Protein AF-A0A958GYC1-F1 (afdb_monomer)

Structure (mmCIF, N/CA/C/O backbone):
data_AF-A0A958GYC1-F1
#
_entry.id   AF-A0A958GYC1-F1
#
loop_
_atom_site.group_PDB
_atom_site.id
_atom_site.type_symbol
_atom_site.label_atom_id
_atom_site.label_alt_id
_atom_site.label_comp_id
_atom_site.label_asym_id
_atom_site.label_entity_id
_atom_site.label_seq_id
_atom_site.pdbx_PDB_ins_code
_atom_site.Cartn_x
_atom_site.Cartn_y
_atom_site.Cartn_z
_atom_site.occupancy
_atom_site.B_iso_or_equiv
_atom_site.auth_seq_id
_atom_site.auth_comp_id
_atom_site.auth_asym_id
_atom_site.auth_atom_id
_atom_site.pdbx_PDB_model_num
ATOM 1 N N . MET A 1 1 ? -15.875 -18.790 17.106 1.00 36.03 1 MET A N 1
ATOM 2 C CA . MET A 1 1 ? -15.317 -17.822 16.141 1.00 36.03 1 MET A CA 1
ATOM 3 C C . MET A 1 1 ? -14.816 -18.602 14.937 1.00 36.03 1 MET A C 1
ATOM 5 O O . MET A 1 1 ? -13.810 -19.290 15.038 1.00 36.03 1 MET A O 1
ATOM 9 N N . ARG A 1 2 ? -15.602 -18.649 13.855 1.00 28.31 2 ARG A N 1
ATOM 10 C CA . ARG A 1 2 ? -15.196 -19.313 12.610 1.00 28.31 2 ARG A CA 1
ATOM 11 C C . ARG A 1 2 ? -14.369 -18.302 11.829 1.00 28.31 2 ARG A C 1
ATOM 13 O O . ARG A 1 2 ? -14.943 -17.372 11.281 1.00 28.31 2 ARG A O 1
ATOM 20 N N . ALA A 1 3 ? -13.050 -18.476 11.830 1.00 32.38 3 ALA A N 1
ATOM 21 C CA . ALA A 1 3 ? -12.163 -17.783 10.908 1.00 32.38 3 ALA A CA 1
ATOM 22 C C . ALA A 1 3 ? -12.629 -18.116 9.487 1.00 32.38 3 ALA A C 1
ATOM 24 O O . ALA A 1 3 ? -12.449 -19.240 9.006 1.00 32.38 3 ALA A O 1
ATOM 25 N N . LEU A 1 4 ? -13.328 -17.172 8.860 1.00 32.28 4 LEU A N 1
ATOM 26 C CA . LEU A 1 4 ? -13.697 -17.273 7.465 1.00 32.28 4 LEU A CA 1
ATOM 27 C C . LEU A 1 4 ? -12.389 -17.089 6.700 1.00 32.28 4 LEU A C 1
ATOM 29 O O . LEU A 1 4 ? -11.888 -15.980 6.565 1.00 32.28 4 LEU A O 1
ATOM 33 N N . ARG A 1 5 ? -11.785 -18.207 6.288 1.00 39.44 5 ARG A N 1
ATOM 34 C CA . ARG A 1 5 ? -10.667 -18.228 5.346 1.00 39.44 5 ARG A CA 1
ATOM 35 C C . ARG A 1 5 ? -11.188 -17.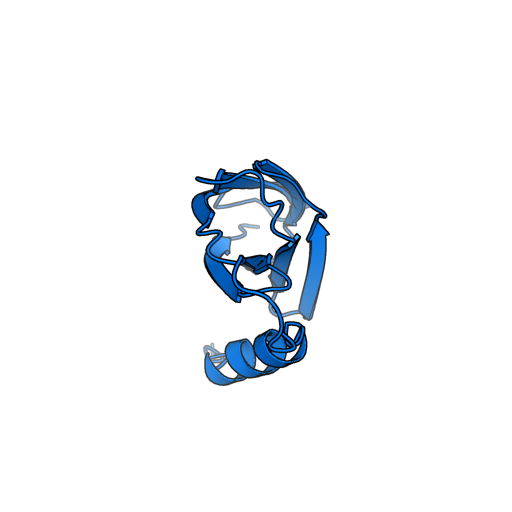661 4.027 1.00 39.44 5 ARG A C 1
ATOM 37 O O . ARG A 1 5 ? -11.600 -18.429 3.156 1.00 39.44 5 ARG A O 1
ATOM 44 N N . ILE A 1 6 ? -11.235 -16.332 3.909 1.00 38.97 6 ILE A N 1
ATOM 45 C CA . ILE A 1 6 ? -11.447 -15.655 2.634 1.00 38.97 6 ILE A CA 1
ATOM 46 C C . ILE A 1 6 ? -10.274 -16.097 1.776 1.00 38.97 6 ILE A C 1
ATOM 48 O O . ILE A 1 6 ? -9.102 -15.850 2.042 1.00 38.97 6 ILE A O 1
ATOM 52 N N . THR A 1 7 ? -10.631 -16.988 0.873 1.00 38.34 7 THR A N 1
ATOM 53 C CA . THR A 1 7 ? -9.730 -17.858 0.153 1.00 38.34 7 THR A CA 1
ATOM 54 C C . THR A 1 7 ? -8.975 -16.966 -0.822 1.00 38.34 7 THR A C 1
ATOM 56 O O . THR A 1 7 ? -9.613 -16.287 -1.621 1.00 38.34 7 THR A O 1
ATOM 59 N N . ALA A 1 8 ? -7.640 -16.971 -0.778 1.00 38.06 8 ALA A N 1
ATOM 60 C CA . ALA A 1 8 ? -6.761 -16.223 -1.688 1.00 38.06 8 ALA A CA 1
ATOM 61 C C . ALA A 1 8 ? -7.138 -16.360 -3.188 1.00 38.06 8 ALA A C 1
ATOM 63 O O . ALA A 1 8 ? -6.794 -15.518 -4.008 1.00 38.06 8 ALA A O 1
ATOM 64 N N . ALA A 1 9 ? -7.912 -17.390 -3.544 1.00 32.75 9 ALA A N 1
ATOM 65 C CA . ALA A 1 9 ? -8.492 -17.595 -4.867 1.00 32.75 9 ALA A CA 1
ATOM 66 C C . ALA A 1 9 ? -9.522 -16.528 -5.306 1.00 32.75 9 ALA A C 1
ATOM 68 O O . ALA A 1 9 ? -9.611 -16.243 -6.496 1.00 32.75 9 ALA A O 1
ATOM 69 N N . VAL A 1 10 ? -10.289 -15.921 -4.389 1.00 41.47 10 VAL A N 1
ATOM 70 C CA . VAL A 1 10 ? -11.267 -14.860 -4.730 1.00 41.47 10 VAL A CA 1
ATOM 71 C C . VAL A 1 10 ? -10.569 -13.505 -4.874 1.00 41.47 10 VAL A C 1
ATOM 73 O O . VAL A 1 10 ? -10.913 -12.733 -5.765 1.00 41.47 10 VAL A O 1
ATOM 76 N N . PHE A 1 11 ? -9.535 -13.275 -4.056 1.00 45.78 11 PHE A N 1
ATOM 77 C CA . PHE A 1 11 ? -8.622 -12.134 -4.160 1.00 45.78 11 PHE A CA 1
ATOM 78 C C . PHE A 1 11 ? -7.964 -12.092 -5.542 1.00 45.78 11 PHE A C 1
ATOM 80 O O . PHE A 1 11 ? -7.983 -11.060 -6.194 1.00 45.78 11 PHE A O 1
ATOM 87 N N . SER A 1 12 ? -7.489 -13.239 -6.042 1.00 39.78 12 SER A N 1
ATOM 88 C CA . SER A 1 12 ? -6.915 -13.320 -7.385 1.00 39.78 12 SER A CA 1
ATOM 89 C C . SER A 1 12 ? -7.955 -13.060 -8.480 1.00 39.78 12 SER A C 1
ATOM 91 O O . SER A 1 12 ? -7.675 -12.294 -9.384 1.00 39.78 12 SER A O 1
ATOM 93 N N . LEU A 1 13 ? -9.167 -13.630 -8.413 1.00 36.41 13 LEU A N 1
ATOM 94 C CA . LEU A 1 13 ? -10.136 -13.509 -9.516 1.00 36.41 13 LEU A CA 1
ATOM 95 C C . LEU A 1 13 ? -10.733 -12.099 -9.674 1.00 36.41 13 LEU A C 1
ATOM 97 O O . LEU A 1 13 ? -10.966 -11.662 -10.799 1.00 36.41 13 LEU A O 1
ATOM 101 N N . ALA A 1 14 ? -10.998 -11.398 -8.566 1.00 41.03 14 ALA A N 1
ATOM 102 C CA . ALA A 1 14 ? -11.539 -10.037 -8.600 1.00 41.03 14 ALA A CA 1
ATOM 103 C C . ALA A 1 14 ? -10.485 -9.016 -9.052 1.00 41.03 14 ALA A C 1
ATOM 105 O O . ALA A 1 14 ? -10.802 -8.100 -9.802 1.00 41.03 14 ALA A O 1
ATOM 106 N N . LEU A 1 15 ? -9.230 -9.220 -8.649 1.00 42.12 15 LEU A N 1
ATOM 107 C CA . LEU A 1 15 ? -8.097 -8.391 -9.047 1.00 42.12 15 LEU A CA 1
ATOM 108 C C . LEU A 1 15 ? -7.752 -8.637 -10.525 1.00 42.12 15 LEU A C 1
ATOM 110 O O . LEU A 1 15 ? -7.698 -7.698 -11.308 1.00 42.12 15 LEU A O 1
ATOM 114 N N . THR A 1 16 ? -7.683 -9.898 -10.969 1.00 42.25 16 THR A N 1
ATOM 115 C CA . THR A 1 16 ? -7.417 -10.243 -12.379 1.00 42.25 16 THR A CA 1
ATOM 116 C C . THR A 1 16 ? -8.458 -9.676 -13.355 1.00 42.25 16 THR A C 1
ATOM 118 O O . THR A 1 16 ? -8.110 -9.387 -14.494 1.00 42.25 16 THR A O 1
ATOM 121 N N . LEU A 1 17 ? -9.717 -9.473 -12.944 1.00 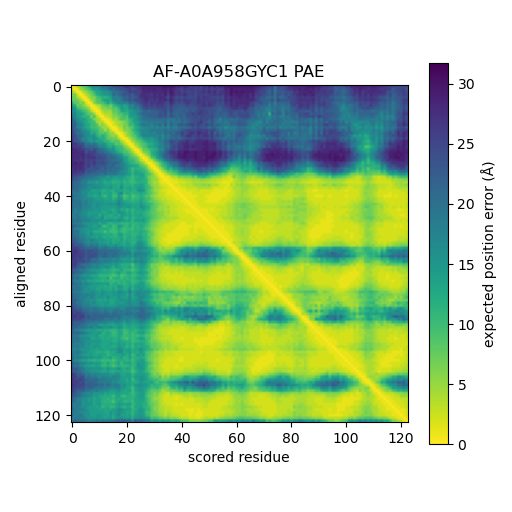41.44 17 LEU A N 1
ATOM 122 C CA . LEU A 1 17 ? -10.755 -8.887 -13.807 1.00 41.44 17 LEU A CA 1
ATOM 123 C C . LEU A 1 17 ? -10.676 -7.357 -13.945 1.00 41.44 17 LEU A C 1
ATOM 125 O O . LEU A 1 17 ? -11.277 -6.817 -14.872 1.00 41.44 17 LEU A O 1
ATOM 129 N N . VAL A 1 18 ? -9.957 -6.657 -13.063 1.00 45.78 18 VAL A N 1
ATOM 130 C CA . VAL A 1 18 ? -9.810 -5.190 -13.124 1.00 45.78 18 VAL A CA 1
ATOM 131 C C . VAL A 1 18 ? -8.616 -4.772 -13.996 1.00 45.78 18 VAL A C 1
ATOM 133 O O . VAL A 1 18 ? -8.653 -3.694 -14.584 1.00 45.78 18 VAL A O 1
ATOM 136 N N . PHE A 1 19 ? -7.600 -5.630 -14.160 1.00 45.03 19 PHE A N 1
ATOM 137 C CA . PHE A 1 19 ? -6.299 -5.236 -14.730 1.00 45.03 19 PHE A CA 1
ATOM 138 C C . PHE A 1 19 ? -5.972 -5.783 -16.128 1.00 45.03 19 PHE A C 1
ATOM 140 O O . PHE A 1 19 ? -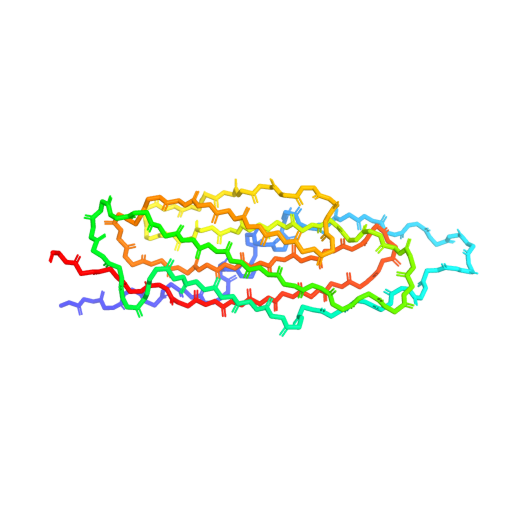4.843 -5.647 -16.590 1.00 45.03 19 PHE A O 1
ATOM 147 N N . THR A 1 20 ? -6.928 -6.351 -16.872 1.00 43.56 20 THR A N 1
ATOM 148 C CA . THR A 1 20 ? -6.661 -6.748 -18.268 1.00 43.56 20 THR A CA 1
ATOM 149 C C . THR A 1 20 ? -6.652 -5.530 -19.198 1.00 43.56 20 THR A C 1
ATOM 151 O O . THR A 1 20 ? -7.644 -5.257 -19.876 1.00 43.56 20 THR A O 1
ATOM 154 N N . SER A 1 21 ? -5.542 -4.790 -19.251 1.00 48.38 21 SER A N 1
ATOM 155 C CA . SER A 1 21 ? -5.277 -3.851 -20.347 1.00 48.38 21 SER A CA 1
ATOM 156 C C . SER A 1 21 ? -4.331 -4.505 -21.359 1.00 48.38 21 SER A C 1
ATOM 158 O O . SER A 1 21 ? -3.246 -4.969 -21.022 1.00 48.38 21 SER A O 1
ATOM 160 N N . GLY A 1 22 ? -4.826 -4.677 -22.587 1.00 44.84 22 GLY A N 1
ATOM 161 C CA . GLY A 1 22 ? -4.175 -5.452 -23.638 1.00 44.84 22 GLY A CA 1
ATOM 162 C C . GLY A 1 22 ? -2.96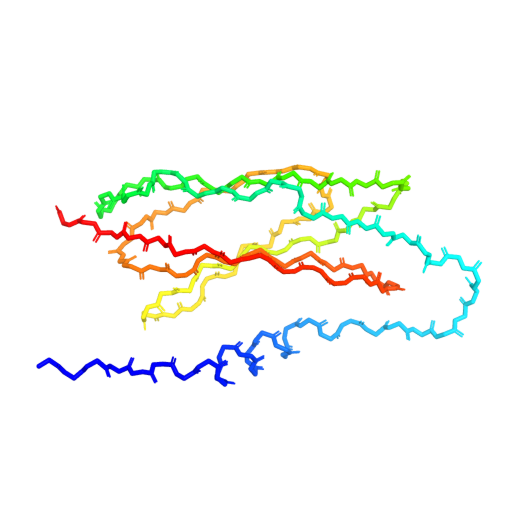3 -4.744 -24.237 1.00 44.84 22 GLY A C 1
ATOM 163 O O . GLY A 1 22 ? -3.068 -3.612 -24.701 1.00 44.84 22 GLY A O 1
ATOM 164 N N . CYS A 1 23 ? -1.840 -5.458 -24.283 1.00 48.94 23 CYS A N 1
ATOM 165 C CA . CYS A 1 23 ? -0.706 -5.133 -25.137 1.00 48.94 23 CYS A CA 1
ATOM 166 C C . CYS A 1 23 ? -0.996 -5.676 -26.545 1.00 48.94 23 CYS A C 1
ATOM 168 O O . CYS A 1 23 ? -1.008 -6.892 -26.736 1.00 48.94 23 CYS A O 1
ATOM 170 N N . ASP A 1 24 ? -1.250 -4.804 -27.521 1.00 42.88 24 ASP A N 1
ATOM 171 C CA . ASP A 1 24 ? -1.269 -5.192 -28.937 1.00 42.88 24 ASP A CA 1
ATOM 172 C C . ASP A 1 24 ? 0.173 -5.110 -29.475 1.00 42.88 24 ASP A C 1
ATOM 174 O O . ASP A 1 24 ? 0.855 -4.090 -29.338 1.00 42.88 24 ASP A O 1
ATOM 178 N N . GLU A 1 25 ? 0.671 -6.230 -29.995 1.00 47.00 25 GLU A N 1
ATOM 179 C CA . GLU A 1 25 ? 2.066 -6.489 -30.359 1.00 47.00 25 GLU A CA 1
ATOM 180 C C . GLU A 1 25 ? 2.550 -5.661 -31.562 1.00 47.00 25 GLU A C 1
ATOM 182 O O . GLU A 1 25 ? 2.734 -6.219 -32.636 1.00 47.00 25 GLU A O 1
ATOM 187 N N . LEU A 1 26 ? 2.829 -4.359 -31.451 1.00 39.75 26 LEU A N 1
ATOM 188 C CA . LEU A 1 26 ? 3.532 -3.653 -32.534 1.00 39.75 26 LEU A CA 1
ATOM 189 C C . LEU A 1 26 ? 4.493 -2.575 -32.014 1.00 39.75 26 LEU A C 1
ATOM 191 O O . LEU A 1 26 ? 4.067 -1.540 -31.518 1.00 39.75 26 LEU A O 1
ATOM 195 N N . LEU A 1 27 ? 5.790 -2.804 -32.279 1.00 42.47 27 LEU A N 1
ATOM 196 C CA . LEU A 1 27 ? 6.947 -1.889 -32.187 1.00 42.47 27 LEU A CA 1
ATOM 197 C C . LEU A 1 27 ? 7.758 -1.926 -30.876 1.00 42.47 27 LEU A C 1
ATOM 199 O O . LEU A 1 27 ? 7.713 -1.014 -30.067 1.00 42.47 27 LEU A O 1
ATOM 203 N N . ASN A 1 28 ? 8.600 -2.954 -30.737 1.00 46.47 28 ASN A N 1
ATOM 204 C CA . ASN A 1 28 ? 10.040 -2.833 -30.438 1.00 46.47 28 ASN A CA 1
ATOM 205 C C . ASN A 1 28 ? 10.500 -1.722 -29.453 1.00 46.47 28 ASN A C 1
ATOM 207 O O . ASN A 1 28 ? 11.455 -1.007 -29.759 1.00 46.47 28 ASN A O 1
ATOM 211 N N . GLY A 1 29 ? 9.850 -1.554 -28.295 1.00 48.94 29 GLY A N 1
ATOM 212 C CA . GLY A 1 29 ? 10.198 -0.437 -27.407 1.00 48.94 29 GLY A CA 1
ATOM 213 C C . GLY A 1 29 ? 9.498 -0.336 -26.054 1.00 48.94 29 GLY A C 1
ATOM 214 O O . GLY A 1 29 ? 9.531 0.743 -25.477 1.00 48.94 29 GLY A O 1
ATOM 215 N N . CYS A 1 30 ? 8.888 -1.400 -25.527 1.00 51.44 30 CYS A N 1
ATOM 216 C CA . CYS A 1 30 ? 8.423 -1.394 -24.137 1.00 51.44 30 CYS A CA 1
ATOM 217 C C . CYS A 1 30 ? 9.194 -2.425 -23.314 1.00 51.44 30 CYS A C 1
ATOM 219 O O . CYS A 1 30 ? 8.755 -3.549 -23.104 1.00 51.44 30 CYS A O 1
ATOM 221 N N . LEU A 1 31 ? 10.407 -2.043 -22.923 1.00 52.06 31 LEU A N 1
ATOM 222 C CA . LEU A 1 31 ? 11.190 -2.714 -21.885 1.00 52.06 31 LEU A CA 1
ATOM 223 C C . LEU A 1 31 ? 11.359 -1.746 -20.716 1.00 52.06 31 LEU A C 1
ATOM 225 O O . LEU A 1 31 ? 12.455 -1.533 -20.215 1.00 52.06 31 LEU A O 1
ATOM 229 N N . ALA A 1 32 ? 10.266 -1.115 -20.315 1.00 54.91 32 ALA A N 1
ATOM 230 C CA . ALA 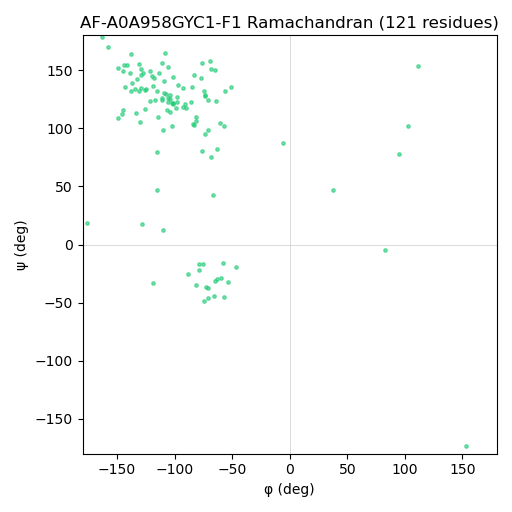A 1 32 ? 10.268 -0.317 -19.115 1.00 54.91 32 ALA A CA 1
ATOM 231 C C . ALA A 1 32 ? 10.059 -1.233 -17.918 1.00 54.91 32 ALA A C 1
ATOM 233 O O . ALA A 1 32 ? 8.962 -1.720 -17.657 1.00 54.91 32 ALA A O 1
ATOM 234 N N . VAL A 1 33 ? 11.154 -1.498 -17.218 1.00 64.75 33 VAL A N 1
ATOM 235 C CA . VAL A 1 33 ? 11.115 -2.185 -15.936 1.00 64.75 33 VAL A CA 1
ATOM 236 C C . VAL A 1 33 ? 10.976 -1.107 -14.871 1.00 64.75 33 VAL A C 1
ATOM 238 O O . VAL A 1 33 ? 11.834 -0.235 -14.740 1.00 64.75 33 VAL A O 1
ATOM 241 N N . PHE A 1 34 ? 9.873 -1.151 -14.136 1.00 73.56 34 PHE A N 1
ATOM 242 C CA . PHE A 1 34 ? 9.717 -0.396 -12.903 1.00 73.56 34 PHE A CA 1
ATOM 243 C C . PHE A 1 34 ? 9.697 -1.361 -11.727 1.00 73.56 34 PHE A C 1
ATOM 245 O O . PHE A 1 34 ? 9.400 -2.549 -11.882 1.00 73.56 34 PHE A O 1
ATOM 252 N N . THR A 1 35 ? 10.044 -0.858 -10.549 1.00 79.94 35 THR A N 1
ATOM 253 C CA . THR A 1 35 ? 9.928 -1.618 -9.309 1.00 79.94 35 THR A CA 1
ATOM 254 C C . THR A 1 35 ? 9.299 -0.767 -8.217 1.00 79.94 35 THR A C 1
ATOM 256 O O . THR A 1 35 ? 9.707 0.370 -8.020 1.00 79.94 35 THR A O 1
ATOM 259 N N . ILE A 1 36 ? 8.332 -1.304 -7.475 1.00 85.00 36 ILE A N 1
ATOM 260 C CA . ILE A 1 36 ? 7.825 -0.694 -6.244 1.00 85.00 36 ILE A CA 1
ATOM 261 C C . ILE A 1 36 ? 8.894 -0.887 -5.165 1.00 85.00 36 ILE A C 1
ATOM 263 O O . ILE A 1 36 ? 8.976 -1.945 -4.528 1.00 85.00 36 ILE A O 1
ATOM 267 N N . GLU A 1 37 ? 9.734 0.131 -4.995 1.00 87.88 37 GLU A N 1
ATOM 268 C CA . GLU A 1 37 ? 10.866 0.137 -4.068 1.00 87.88 37 GLU A CA 1
ATOM 269 C C . GLU A 1 37 ? 10.383 0.297 -2.627 1.00 87.88 37 GLU A C 1
ATOM 271 O O . GLU A 1 37 ? 10.732 -0.504 -1.753 1.00 87.88 37 GLU A O 1
ATOM 276 N N . GLU A 1 38 ? 9.501 1.270 -2.395 1.00 89.94 38 GLU A N 1
ATOM 277 C CA . GLU A 1 38 ? 8.885 1.498 -1.094 1.00 89.94 38 GLU A CA 1
ATOM 278 C C . GLU A 1 38 ? 7.365 1.340 -1.174 1.00 89.94 38 GLU A C 1
ATOM 280 O O . GLU A 1 38 ? 6.709 1.830 -2.089 1.00 89.94 38 GLU A O 1
ATOM 285 N N . PHE A 1 39 ? 6.794 0.650 -0.184 1.00 91.62 39 PHE A N 1
ATOM 286 C CA . PHE A 1 39 ? 5.352 0.582 0.032 1.00 91.62 39 PHE A CA 1
ATOM 287 C C . PHE A 1 39 ? 5.048 0.498 1.527 1.00 91.62 39 PHE A C 1
ATOM 289 O O . PHE A 1 39 ? 5.360 -0.507 2.191 1.00 91.62 39 PHE A O 1
ATOM 296 N N . ASN A 1 40 ? 4.437 1.562 2.044 1.00 94.81 40 ASN A N 1
ATOM 297 C CA . ASN A 1 40 ? 4.196 1.757 3.464 1.00 94.81 40 ASN A CA 1
ATOM 298 C C . ASN A 1 40 ? 2.732 2.110 3.754 1.00 94.81 40 ASN A C 1
ATOM 300 O O . ASN A 1 40 ? 2.071 2.790 2.973 1.00 94.81 40 ASN A O 1
ATOM 304 N N . VAL A 1 41 ? 2.244 1.645 4.903 1.00 94.69 41 VAL A N 1
ATOM 305 C CA . VAL A 1 41 ? 0.892 1.888 5.418 1.00 94.69 41 VAL A CA 1
ATOM 306 C C . VAL A 1 41 ? 1.037 2.282 6.881 1.00 94.69 41 VAL A C 1
ATOM 308 O O . VAL A 1 41 ? 1.477 1.473 7.699 1.00 94.69 41 VAL A O 1
ATOM 311 N N . SER A 1 42 ? 0.710 3.532 7.203 1.00 95.56 42 SER A N 1
ATOM 312 C CA . SER A 1 42 ? 0.958 4.103 8.526 1.00 95.56 42 SER A CA 1
ATOM 313 C C . SER A 1 42 ? -0.174 5.035 8.971 1.00 95.56 42 SER A C 1
ATOM 315 O O . SER A 1 42 ? -0.608 5.878 8.188 1.00 95.56 42 SER A O 1
ATOM 317 N N . PRO A 1 43 ? -0.637 4.951 10.229 1.00 94.81 43 PRO A N 1
ATOM 318 C CA . PRO A 1 43 ? -0.157 4.048 11.276 1.00 94.81 43 PRO A CA 1
ATOM 319 C C . PRO A 1 43 ? -0.653 2.609 11.090 1.00 94.81 43 PRO A C 1
ATOM 321 O O . PRO A 1 43 ? -1.676 2.367 10.456 1.00 94.81 43 PRO A O 1
ATOM 324 N N . ASN A 1 44 ? 0.090 1.657 11.655 1.00 93.12 44 ASN A N 1
ATOM 325 C CA . ASN A 1 44 ? -0.284 0.246 11.715 1.00 93.12 44 ASN A CA 1
ATOM 326 C C . ASN A 1 44 ? 0.311 -0.393 12.994 1.00 93.12 44 ASN A C 1
ATOM 328 O O . ASN A 1 44 ? 1.536 -0.539 13.070 1.00 93.12 44 ASN A O 1
ATOM 332 N N . PRO A 1 45 ? -0.500 -0.744 14.012 1.00 93.69 45 PRO A N 1
ATOM 333 C CA . PRO A 1 45 ? -1.964 -0.686 14.014 1.00 93.69 45 PRO A CA 1
ATOM 334 C C . PRO A 1 45 ? -2.514 0.752 13.999 1.00 93.69 45 PRO A C 1
ATOM 336 O O . PRO A 1 45 ? -1.870 1.672 14.504 1.00 93.69 45 PRO A O 1
ATOM 339 N N . ALA A 1 46 ? -3.702 0.931 13.421 1.00 93.94 46 ALA A N 1
ATOM 340 C CA . ALA A 1 46 ? -4.471 2.177 13.439 1.00 93.94 46 ALA A CA 1
ATOM 341 C C . ALA A 1 46 ? -5.665 2.068 14.394 1.00 93.94 46 ALA A C 1
ATOM 343 O O . ALA A 1 46 ? -6.200 0.986 14.602 1.00 93.94 46 ALA A O 1
ATOM 344 N N . THR A 1 47 ? -6.128 3.179 14.957 1.00 95.62 47 THR A N 1
ATOM 345 C CA . THR A 1 47 ? -7.392 3.206 15.707 1.00 95.62 47 THR A CA 1
ATOM 346 C C . THR A 1 47 ? -8.579 3.357 14.752 1.00 95.62 47 THR A C 1
ATOM 348 O O . THR A 1 47 ? -8.471 4.041 13.734 1.00 95.62 47 THR A O 1
ATOM 351 N N . ALA A 1 48 ? -9.731 2.757 15.058 1.00 92.75 48 ALA A N 1
ATOM 352 C CA . ALA A 1 48 ? -10.948 2.976 14.277 1.00 92.75 48 ALA A CA 1
ATOM 353 C C . ALA A 1 48 ? -11.301 4.480 14.214 1.00 92.75 48 ALA A C 1
ATOM 355 O O . ALA A 1 48 ? -11.277 5.198 15.213 1.00 92.75 48 ALA A O 1
ATOM 356 N N . GLY A 1 49 ? -11.602 4.980 13.018 1.00 92.88 49 GLY A N 1
ATOM 357 C CA . GLY A 1 49 ? -11.794 6.400 12.718 1.00 92.88 49 GLY A CA 1
ATOM 358 C C . GLY A 1 49 ? -10.500 7.189 12.472 1.00 92.88 49 GLY A C 1
ATOM 359 O O . GLY A 1 49 ? -10.572 8.366 12.116 1.00 92.88 49 GLY A O 1
ATOM 360 N N . GLN A 1 50 ? -9.320 6.581 12.630 1.00 94.69 50 GLN A N 1
ATOM 361 C CA . GLN A 1 50 ? -8.041 7.237 12.362 1.00 94.69 50 GLN A CA 1
ATOM 362 C C . GLN A 1 50 ? -7.754 7.305 10.858 1.00 94.69 50 GLN A C 1
ATOM 364 O O . GLN A 1 50 ? -8.045 6.376 10.106 1.00 94.69 50 GLN A O 1
ATOM 369 N N . SER A 1 51 ? -7.152 8.410 10.411 1.00 94.75 51 SER A N 1
ATOM 370 C CA . SER A 1 51 ? -6.631 8.513 9.045 1.00 94.75 51 SER A CA 1
ATOM 371 C C . SER A 1 51 ? -5.357 7.679 8.900 1.00 94.75 51 SER A C 1
ATOM 373 O O . SER A 1 51 ? -4.422 7.837 9.690 1.00 94.75 51 SER A O 1
ATOM 375 N N . VAL A 1 52 ? -5.330 6.811 7.894 1.00 94.56 52 VAL A N 1
ATOM 376 C CA . VAL A 1 52 ? -4.182 5.995 7.496 1.00 94.56 52 VAL A CA 1
ATOM 377 C C . VAL A 1 52 ? -3.623 6.547 6.200 1.00 94.56 52 VAL A C 1
ATOM 379 O O . VAL A 1 52 ? -4.362 6.757 5.242 1.00 94.56 52 VAL A O 1
ATOM 382 N N . LEU A 1 53 ? -2.313 6.771 6.179 1.00 94.00 53 LEU A N 1
ATOM 383 C CA . LEU A 1 53 ? -1.552 7.186 5.015 1.00 94.00 53 LEU A CA 1
ATOM 384 C C . LEU A 1 53 ? -0.882 5.967 4.381 1.00 94.00 53 LEU A C 1
ATOM 386 O O . LEU A 1 53 ? -0.149 5.224 5.034 1.00 94.00 53 LEU A O 1
ATOM 390 N N . VAL A 1 54 ? -1.111 5.803 3.088 1.00 92.44 54 VAL A N 1
ATOM 391 C CA . VAL A 1 54 ? -0.409 4.860 2.227 1.00 92.44 54 VAL A CA 1
ATOM 392 C C . VAL A 1 54 ? 0.571 5.659 1.386 1.00 92.44 54 VAL A C 1
ATOM 394 O O . VAL A 1 54 ? 0.170 6.643 0.764 1.00 92.44 54 VAL A O 1
ATOM 397 N N . THR A 1 55 ? 1.835 5.252 1.362 1.00 92.06 55 THR A N 1
ATOM 398 C CA . THR A 1 55 ? 2.875 5.872 0.533 1.00 92.06 55 THR A CA 1
ATOM 399 C C . THR A 1 55 ? 3.592 4.819 -0.292 1.00 92.06 55 THR A C 1
ATOM 401 O O . THR A 1 55 ? 3.755 3.678 0.153 1.00 92.06 55 THR A O 1
ATOM 404 N N . TRP A 1 56 ? 4.035 5.203 -1.484 1.00 90.12 56 TRP A N 1
ATOM 405 C CA . TRP A 1 56 ? 4.859 4.352 -2.332 1.00 90.12 56 TRP A CA 1
ATOM 406 C C . TRP A 1 56 ? 5.897 5.158 -3.107 1.00 90.12 56 TRP A C 1
ATOM 408 O O . TRP A 1 56 ? 5.693 6.339 -3.406 1.00 90.12 56 TRP A O 1
ATOM 418 N N . GLU A 1 57 ? 6.981 4.478 -3.457 1.00 88.06 57 GLU A N 1
ATOM 419 C CA . GLU A 1 57 ? 8.030 4.967 -4.344 1.00 88.06 57 GLU A CA 1
ATOM 420 C C . GLU A 1 57 ? 8.312 3.907 -5.404 1.00 88.06 57 GLU A C 1
ATOM 422 O O . GLU A 1 57 ? 8.428 2.715 -5.100 1.00 88.06 57 GLU A O 1
ATOM 427 N N . LEU A 1 58 ? 8.368 4.349 -6.655 1.00 83.12 58 LEU A N 1
ATOM 428 C CA . LEU A 1 58 ? 8.699 3.531 -7.804 1.00 83.12 58 LEU A CA 1
ATOM 429 C C . LEU A 1 58 ? 10.112 3.871 -8.249 1.00 83.12 58 LEU A C 1
ATOM 431 O O . LEU A 1 58 ? 10.429 5.019 -8.564 1.00 83.12 58 LEU A O 1
ATOM 435 N N . LEU A 1 59 ? 10.939 2.843 -8.344 1.00 79.94 59 LEU A N 1
ATOM 436 C CA . LEU A 1 59 ? 12.193 2.914 -9.055 1.00 79.94 59 LEU A CA 1
ATOM 437 C C . LEU A 1 59 ? 11.896 2.723 -10.544 1.00 79.94 59 LEU A C 1
ATOM 439 O O . LEU A 1 59 ? 11.580 1.617 -10.985 1.00 79.94 59 LEU A O 1
ATOM 443 N N . ASN A 1 60 ? 11.980 3.812 -11.306 1.00 69.62 60 ASN A N 1
ATOM 444 C CA . ASN A 1 60 ? 11.829 3.809 -12.758 1.00 69.62 60 ASN A CA 1
ATOM 445 C C . ASN A 1 60 ? 13.214 3.938 -13.408 1.00 69.62 60 ASN A C 1
ATOM 447 O O . ASN A 1 60 ? 13.875 4.967 -13.266 1.00 69.62 60 ASN A O 1
ATOM 451 N N . GLU A 1 61 ? 13.666 2.901 -14.121 1.00 56.69 61 GLU A N 1
ATOM 452 C CA . GLU A 1 61 ? 14.950 2.944 -14.844 1.00 56.69 61 GLU A CA 1
ATOM 453 C C . GLU A 1 61 ? 14.848 3.708 -16.176 1.00 56.69 61 GLU A C 1
ATOM 455 O O . GLU A 1 61 ? 15.839 4.253 -16.666 1.00 56.69 61 GLU A O 1
ATOM 460 N N . GLU A 1 62 ? 13.640 3.828 -16.732 1.00 59.03 62 GLU A N 1
ATOM 461 C CA . GLU A 1 62 ? 13.351 4.613 -17.932 1.00 59.03 62 GLU A CA 1
ATOM 462 C C . GLU A 1 62 ? 12.144 5.532 -17.694 1.00 59.03 62 GLU A C 1
ATOM 464 O O . GLU A 1 62 ? 11.317 5.263 -16.828 1.00 59.03 62 GLU A O 1
ATOM 469 N N . SER A 1 63 ? 12.046 6.636 -18.450 1.00 53.97 63 SER A N 1
ATOM 470 C CA . SER A 1 63 ? 11.021 7.702 -18.355 1.00 53.97 63 SER A CA 1
ATOM 471 C C . SER A 1 63 ? 9.592 7.244 -18.724 1.00 53.97 63 SER A C 1
ATOM 473 O O . SER A 1 63 ? 8.855 7.926 -19.444 1.00 53.97 63 SER A O 1
ATOM 475 N N . THR A 1 64 ? 9.195 6.069 -18.271 1.00 60.88 64 THR A N 1
ATOM 476 C CA . THR A 1 64 ? 7.858 5.514 -18.386 1.00 60.88 64 THR A CA 1
ATOM 477 C C . THR A 1 64 ? 7.072 5.760 -17.122 1.00 60.88 64 THR A C 1
ATOM 479 O O . THR A 1 64 ? 7.570 5.567 -16.019 1.00 60.88 64 THR A O 1
ATOM 482 N N . PHE A 1 65 ? 5.817 6.147 -17.308 1.00 66.94 65 PHE A N 1
ATOM 483 C CA . PHE A 1 65 ? 4.904 6.438 -16.221 1.00 66.94 65 PHE A CA 1
ATOM 484 C C . PHE A 1 65 ? 3.952 5.248 -16.034 1.00 66.94 65 PHE A C 1
ATOM 486 O O . PHE A 1 65 ? 3.023 5.105 -16.840 1.00 66.94 65 PHE A O 1
ATOM 493 N N . PRO A 1 66 ? 4.167 4.380 -15.029 1.00 73.88 66 PRO A N 1
ATOM 494 C CA . PRO A 1 66 ? 3.211 3.331 -14.696 1.00 73.88 66 PRO A CA 1
ATOM 495 C C . PRO A 1 66 ? 1.896 3.935 -14.200 1.00 73.88 66 PRO A C 1
ATOM 497 O O . PRO A 1 66 ? 1.862 5.018 -13.613 1.00 73.88 66 PRO A O 1
ATOM 500 N N . HIS A 1 67 ? 0.800 3.226 -14.448 1.00 77.38 67 HIS A N 1
ATOM 501 C CA . HIS A 1 67 ? -0.493 3.520 -13.847 1.00 77.38 67 HIS A CA 1
ATOM 502 C C . HIS A 1 67 ? -0.627 2.679 -12.578 1.00 77.38 67 HIS A C 1
ATOM 504 O O . HIS A 1 67 ? -0.604 1.450 -12.648 1.00 77.38 67 HIS A O 1
ATOM 510 N N . CYS A 1 68 ? -0.764 3.336 -11.426 1.00 79.56 68 CYS A N 1
ATOM 511 C CA . CYS A 1 68 ? -0.848 2.662 -10.136 1.00 79.56 68 CYS A CA 1
ATOM 512 C C . CYS A 1 68 ? -2.254 2.754 -9.547 1.00 79.56 68 CYS A C 1
ATOM 514 O O . CYS A 1 68 ? -2.940 3.767 -9.605 1.00 79.56 68 CYS A O 1
ATOM 516 N N . ASN A 1 69 ? -2.710 1.677 -8.935 1.00 83.38 69 ASN A N 1
ATOM 517 C CA . ASN A 1 69 ? -3.984 1.633 -8.244 1.00 83.38 69 ASN A CA 1
ATOM 518 C C . ASN A 1 69 ? -3.739 1.145 -6.827 1.00 83.38 69 ASN A C 1
ATOM 520 O O . ASN A 1 69 ? -3.042 0.154 -6.626 1.00 83.38 69 ASN A O 1
ATOM 524 N N . VAL A 1 70 ? -4.324 1.829 -5.848 1.00 85.81 70 VAL A N 1
ATOM 525 C CA . VAL A 1 70 ? -4.326 1.373 -4.460 1.00 85.81 70 VAL A CA 1
ATOM 526 C C . VAL A 1 70 ? -5.708 0.822 -4.149 1.00 85.81 70 VAL A C 1
ATOM 528 O O . VAL A 1 70 ? -6.717 1.498 -4.323 1.00 85.81 70 VAL A O 1
ATOM 531 N N . ALA A 1 71 ? -5.763 -0.416 -3.683 1.00 87.94 71 ALA A N 1
ATOM 532 C CA . ALA A 1 71 ? -6.982 -1.059 -3.230 1.00 87.94 71 ALA A CA 1
ATOM 533 C C . ALA A 1 71 ? -6.946 -1.208 -1.709 1.00 87.94 71 ALA A C 1
ATOM 535 O O . ALA A 1 71 ? -5.977 -1.730 -1.153 1.00 87.94 71 ALA A O 1
ATOM 536 N N . VAL A 1 72 ? -8.022 -0.796 -1.043 1.00 87.62 72 VAL A N 1
ATOM 537 C CA . VAL A 1 72 ? -8.270 -1.077 0.372 1.00 87.62 72 VAL A CA 1
ATOM 538 C C . VAL A 1 72 ? -9.377 -2.118 0.442 1.00 87.62 72 VAL A C 1
ATOM 540 O O . VAL A 1 72 ? -10.498 -1.900 -0.013 1.00 87.62 72 VAL A O 1
ATOM 543 N N . ILE A 1 73 ? -9.046 -3.290 0.965 1.00 86.94 73 ILE A N 1
ATOM 544 C CA . ILE A 1 73 ? -9.925 -4.456 0.966 1.00 86.94 73 ILE A CA 1
ATOM 545 C C . ILE A 1 73 ? -10.283 -4.764 2.409 1.00 86.94 73 ILE A C 1
ATOM 547 O O . ILE A 1 73 ? -9.441 -5.230 3.175 1.00 86.94 73 ILE A O 1
ATOM 551 N N . THR A 1 74 ? -11.535 -4.514 2.766 1.00 84.25 74 THR A N 1
ATOM 552 C CA . THR A 1 74 ? -12.083 -4.801 4.089 1.00 84.25 74 THR A CA 1
ATOM 553 C C . THR A 1 74 ? -13.054 -5.988 4.021 1.00 84.25 74 THR A C 1
ATOM 555 O O . THR A 1 74 ? -13.498 -6.379 2.934 1.00 84.25 74 THR A O 1
ATOM 558 N N . PRO A 1 75 ? -13.426 -6.592 5.162 1.00 79.25 75 PRO A N 1
ATOM 559 C CA . PRO A 1 75 ? -14.522 -7.558 5.224 1.00 79.25 75 PRO A CA 1
ATOM 560 C C . PRO A 1 75 ? -15.843 -7.039 4.631 1.00 79.25 75 PRO A C 1
ATOM 562 O O . PRO A 1 75 ? -16.606 -7.830 4.071 1.00 79.25 75 PRO A O 1
ATOM 565 N N . GLY A 1 76 ? -16.113 -5.733 4.745 1.00 79.00 76 GLY A N 1
ATOM 566 C C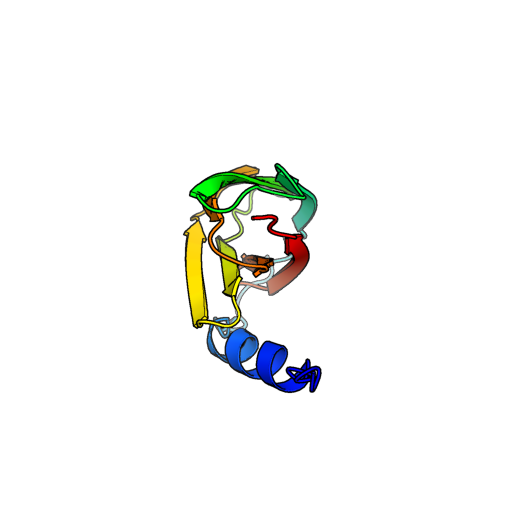A . GLY A 1 76 ? -17.295 -5.072 4.188 1.00 79.00 76 GLY A CA 1
ATOM 567 C C . GLY A 1 76 ? -17.271 -4.841 2.671 1.00 79.00 76 GLY A C 1
ATOM 568 O O . GLY A 1 76 ? -18.333 -4.619 2.084 1.00 79.00 76 GLY A O 1
ATOM 569 N N . GLY A 1 77 ? -16.107 -4.914 2.018 1.00 77.38 77 GLY A N 1
ATOM 570 C CA . GLY A 1 77 ? -15.974 -4.724 0.573 1.00 77.38 77 GLY A CA 1
ATOM 571 C C . GLY A 1 77 ? -14.600 -4.215 0.136 1.00 77.38 77 GLY A C 1
ATOM 572 O O . GLY A 1 77 ? -13.666 -4.113 0.924 1.00 77.38 77 GLY A O 1
ATOM 573 N N . THR A 1 78 ? -14.470 -3.898 -1.152 1.00 78.19 78 THR A N 1
ATOM 574 C CA . THR A 1 78 ? -13.243 -3.320 -1.718 1.00 78.19 78 THR A CA 1
ATOM 575 C C . THR A 1 78 ? -13.487 -1.879 -2.128 1.00 78.19 78 THR A C 1
ATOM 577 O O . THR A 1 78 ? -14.392 -1.602 -2.915 1.00 78.19 78 THR A O 1
ATOM 580 N N . GLU A 1 79 ? -12.646 -0.981 -1.634 1.00 80.75 79 GLU A N 1
ATOM 581 C CA . GLU A 1 79 ? -12.546 0.396 -2.095 1.00 80.75 79 GLU A CA 1
ATOM 582 C C . GLU A 1 79 ? -11.318 0.525 -3.003 1.00 80.75 79 GLU A C 1
ATOM 584 O O . GLU A 1 79 ? -10.196 0.199 -2.610 1.00 80.75 79 GLU A O 1
ATOM 589 N N . LEU A 1 80 ? -11.537 0.962 -4.245 1.00 73.69 80 LEU A N 1
ATOM 590 C CA . LEU A 1 80 ? -10.466 1.237 -5.200 1.00 73.69 80 LEU A CA 1
ATOM 591 C C . LEU A 1 80 ? -10.170 2.731 -5.202 1.00 73.69 80 LEU A C 1
ATOM 593 O O . LEU A 1 80 ? -11.043 3.542 -5.512 1.00 73.69 80 LEU A O 1
ATOM 597 N N . ILE A 1 81 ? -8.920 3.076 -4.917 1.00 76.19 81 ILE A N 1
ATOM 598 C CA . ILE A 1 81 ? -8.399 4.427 -5.026 1.00 76.19 81 ILE A CA 1
ATOM 599 C C . ILE A 1 81 ? -7.420 4.441 -6.199 1.00 76.19 81 ILE A C 1
ATOM 601 O O . ILE A 1 81 ? -6.276 3.997 -6.096 1.00 76.19 81 ILE A O 1
ATOM 605 N N . ALA A 1 82 ? -7.906 4.894 -7.353 1.00 64.38 82 ALA A N 1
ATOM 606 C CA . ALA A 1 82 ? -7.091 5.015 -8.556 1.00 64.38 82 ALA A CA 1
ATOM 607 C C . ALA A 1 82 ? -6.143 6.213 -8.429 1.00 64.38 82 ALA A C 1
ATOM 609 O O . ALA A 1 82 ? -6.581 7.309 -8.065 1.00 64.38 82 ALA A O 1
ATOM 610 N N . ILE A 1 83 ? -4.860 6.011 -8.737 1.00 68.38 83 ILE A N 1
ATOM 611 C CA . ILE A 1 83 ? -3.832 7.048 -8.620 1.00 68.38 83 ILE A CA 1
ATOM 612 C C . ILE A 1 83 ? -3.056 7.111 -9.932 1.00 68.38 83 ILE A C 1
ATOM 614 O O . ILE A 1 83 ? -2.269 6.234 -10.271 1.00 68.38 83 ILE A O 1
ATOM 618 N N . ASP A 1 84 ? -3.320 8.144 -10.725 1.00 67.44 84 ASP A N 1
ATOM 619 C CA . ASP A 1 84 ? -2.704 8.239 -12.045 1.00 67.44 84 ASP A CA 1
ATOM 620 C C . ASP A 1 84 ? -1.189 8.501 -11.968 1.00 67.44 84 ASP A C 1
ATOM 622 O O . ASP A 1 84 ? -0.695 9.000 -10.964 1.00 67.44 84 ASP A O 1
ATOM 626 N N . ARG A 1 85 ? -0.492 8.157 -13.058 1.00 66.31 85 ARG A N 1
ATOM 627 C CA . ARG A 1 85 ? 0.935 8.342 -13.387 1.00 66.31 85 ARG A CA 1
ATOM 628 C C . ARG A 1 85 ? 1.761 9.160 -12.392 1.00 66.31 85 ARG A C 1
ATOM 630 O O . ARG A 1 85 ? 1.995 10.353 -12.594 1.00 66.31 85 ARG A O 1
ATOM 637 N N . THR A 1 86 ? 2.295 8.488 -11.379 1.00 65.62 86 THR A N 1
ATOM 638 C CA . THR A 1 86 ? 3.255 9.089 -10.449 1.00 65.62 86 THR A CA 1
ATOM 639 C C . THR A 1 86 ? 4.397 8.133 -10.143 1.00 65.62 86 THR A C 1
ATOM 641 O O . THR A 1 86 ? 4.142 6.989 -9.770 1.00 65.62 86 THR A O 1
ATOM 644 N N . ASP A 1 87 ? 5.633 8.631 -10.217 1.00 73.00 87 ASP A N 1
ATOM 645 C CA . ASP A 1 87 ? 6.837 7.919 -9.761 1.00 73.00 87 ASP A CA 1
ATOM 646 C C . ASP A 1 87 ? 6.798 7.660 -8.246 1.00 73.00 87 ASP A C 1
ATOM 648 O O . ASP A 1 87 ? 7.313 6.669 -7.749 1.00 73.00 87 ASP A O 1
ATOM 652 N N . SER A 1 88 ? 6.137 8.532 -7.489 1.00 83.12 88 SER A N 1
ATOM 653 C CA . SER A 1 88 ? 5.867 8.349 -6.067 1.00 83.12 88 SER A CA 1
ATOM 654 C C . SER A 1 88 ? 4.561 9.026 -5.701 1.00 83.12 88 SER A C 1
ATOM 656 O O . SER A 1 88 ? 4.155 10.017 -6.315 1.00 83.12 88 SER A O 1
ATOM 658 N N . GLY A 1 89 ? 3.885 8.512 -4.683 1.00 85.62 89 GLY A N 1
ATOM 659 C CA . GLY A 1 89 ? 2.646 9.133 -4.265 1.00 85.62 89 GLY A CA 1
ATOM 660 C C . GLY A 1 89 ? 2.183 8.728 -2.887 1.00 85.62 89 GLY A C 1
ATOM 661 O O . GLY A 1 89 ? 2.818 7.961 -2.159 1.00 85.62 89 GLY A O 1
ATOM 662 N N . SER A 1 90 ? 1.061 9.333 -2.517 1.00 89.06 90 SER A N 1
ATOM 663 C CA . SER A 1 90 ? 0.393 9.031 -1.269 1.00 89.06 90 SER A CA 1
ATOM 664 C C . SER A 1 90 ? -1.116 9.115 -1.416 1.00 89.06 90 SER A C 1
ATOM 666 O O . SER A 1 90 ? -1.640 9.908 -2.199 1.00 89.06 90 SER A O 1
ATOM 668 N N . VAL A 1 91 ? -1.812 8.300 -0.637 1.00 89.38 91 VAL A N 1
ATOM 669 C CA . VAL A 1 91 ? -3.262 8.350 -0.485 1.00 89.38 91 VAL A CA 1
ATOM 670 C C . VAL A 1 91 ? -3.604 8.148 0.976 1.00 89.38 91 VAL A C 1
ATOM 672 O O . VAL A 1 91 ? -2.906 7.433 1.689 1.00 89.38 91 VAL A O 1
ATOM 675 N N . SER A 1 92 ? -4.678 8.784 1.431 1.00 90.81 92 SER A N 1
ATOM 676 C CA . SER A 1 92 ? -5.193 8.557 2.776 1.00 90.81 92 SER A CA 1
ATOM 677 C C . SER A 1 92 ? -6.612 8.020 2.740 1.00 90.81 92 SER A C 1
ATOM 679 O O . SER A 1 92 ? -7.399 8.414 1.881 1.00 90.81 92 SER A O 1
ATOM 681 N N . PHE A 1 93 ? -6.923 7.141 3.686 1.00 89.81 93 PHE A N 1
ATOM 682 C CA . PHE A 1 93 ? -8.266 6.624 3.928 1.00 89.81 93 PHE A CA 1
ATOM 683 C C . PHE A 1 93 ? -8.531 6.557 5.434 1.00 89.81 93 PHE A C 1
ATOM 685 O O . PHE A 1 93 ? -7.612 6.647 6.248 1.00 89.81 93 PHE A O 1
ATOM 692 N N . THR A 1 94 ? -9.793 6.423 5.829 1.00 92.75 94 THR A N 1
ATOM 693 C CA . THR A 1 94 ? -10.157 6.269 7.242 1.00 92.75 94 THR A CA 1
ATOM 694 C C . THR A 1 94 ? -10.207 4.791 7.610 1.00 92.75 94 THR A C 1
ATOM 696 O O . THR A 1 94 ? -10.992 4.038 7.037 1.00 92.75 94 THR A O 1
ATOM 699 N N . ALA A 1 95 ? -9.398 4.378 8.587 1.00 90.62 95 ALA A N 1
ATOM 700 C CA . ALA A 1 95 ? -9.455 3.035 9.148 1.00 90.62 95 ALA A CA 1
ATOM 701 C C . ALA A 1 95 ? -10.808 2.816 9.828 1.00 90.62 95 ALA A C 1
ATOM 703 O O . ALA A 1 95 ? -11.188 3.574 10.717 1.00 90.62 95 ALA A O 1
ATOM 704 N N . THR A 1 96 ? -11.545 1.790 9.422 1.00 90.69 96 THR A N 1
ATOM 705 C CA . THR A 1 96 ? -12.842 1.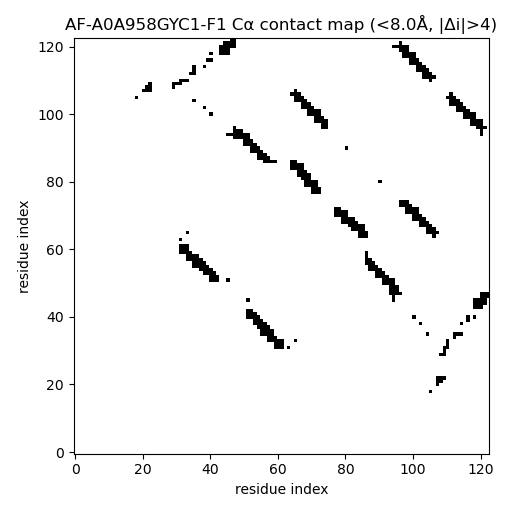433 10.024 1.00 90.69 96 THR A CA 1
ATOM 706 C C . THR A 1 96 ? -12.823 0.033 10.624 1.00 90.69 96 THR A C 1
ATOM 708 O O . THR A 1 96 ? -13.448 -0.199 11.652 1.00 90.69 96 THR A O 1
ATOM 711 N N . GLU A 1 97 ? -12.063 -0.870 10.014 1.00 91.12 97 GLU A N 1
ATOM 712 C CA . GLU A 1 97 ? -11.869 -2.261 10.406 1.00 91.12 97 GLU A CA 1
ATOM 713 C C . GLU A 1 97 ? -10.549 -2.775 9.805 1.00 91.12 97 GLU A C 1
ATOM 715 O O . GLU A 1 97 ? -9.946 -2.095 8.966 1.00 91.12 97 GLU A O 1
ATOM 720 N N . ASP A 1 98 ? -10.107 -3.964 10.228 1.00 91.00 98 ASP A N 1
ATOM 721 C CA . ASP A 1 98 ? -8.941 -4.639 9.648 1.00 91.00 98 ASP A CA 1
ATOM 722 C C . ASP A 1 98 ? -9.055 -4.705 8.120 1.00 91.00 98 ASP A C 1
ATOM 724 O O . ASP A 1 98 ? -10.106 -5.045 7.566 1.00 91.00 98 ASP A O 1
ATOM 728 N N . ALA A 1 99 ? -7.956 -4.407 7.434 1.00 89.12 99 ALA A N 1
ATOM 729 C CA . ALA A 1 99 ? -7.951 -4.303 5.984 1.00 89.12 99 ALA A CA 1
ATOM 730 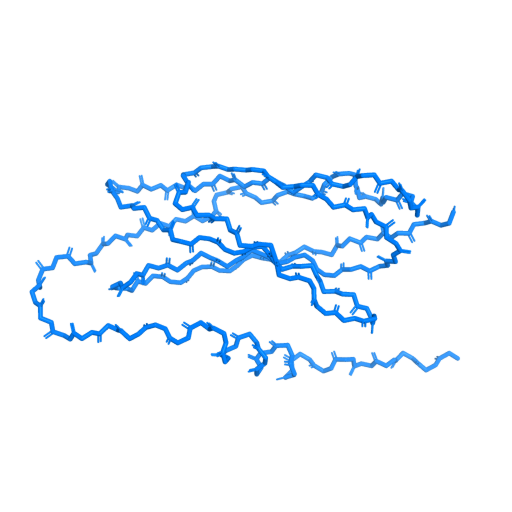C C . ALA A 1 99 ? -6.679 -4.884 5.371 1.00 89.12 99 ALA A C 1
ATOM 732 O O . ALA A 1 99 ? -5.609 -4.912 5.972 1.00 89.12 99 ALA A O 1
ATOM 733 N N . THR A 1 100 ? -6.784 -5.310 4.120 1.00 90.88 100 THR A N 1
ATOM 734 C CA . THR A 1 100 ? -5.636 -5.566 3.254 1.00 90.88 100 THR A CA 1
ATOM 735 C C . THR A 1 100 ? -5.482 -4.386 2.308 1.00 90.88 100 THR A C 1
ATOM 737 O O . THR A 1 100 ? -6.398 -4.080 1.549 1.00 90.88 100 THR A O 1
ATOM 740 N N . VAL A 1 101 ? -4.329 -3.728 2.343 1.00 88.06 101 VAL A N 1
ATOM 741 C CA . VAL A 1 101 ? -3.981 -2.645 1.423 1.00 88.06 101 VAL A CA 1
ATOM 742 C C . VAL A 1 101 ? -3.059 -3.211 0.355 1.00 88.06 101 VAL A C 1
ATOM 744 O O . VAL A 1 101 ? -1.991 -3.742 0.664 1.00 88.06 101 VAL A O 1
ATOM 747 N N . ALA A 1 102 ? -3.467 -3.106 -0.901 1.00 88.06 102 ALA A N 1
ATOM 748 C CA . ALA A 1 102 ? -2.672 -3.515 -2.047 1.00 88.06 102 ALA A CA 1
ATOM 749 C C . ALA A 1 102 ? -2.374 -2.305 -2.928 1.00 88.06 102 ALA A C 1
ATOM 751 O O . ALA A 1 102 ? -3.228 -1.441 -3.099 1.00 88.06 102 ALA A O 1
ATOM 752 N N . ILE A 1 103 ? -1.178 -2.262 -3.496 1.00 85.75 103 ILE A N 1
ATOM 753 C CA . ILE A 1 103 ? -0.852 -1.387 -4.616 1.00 85.75 103 ILE A CA 1
ATOM 754 C C . ILE A 1 103 ? -0.531 -2.268 -5.814 1.00 85.75 103 ILE A C 1
ATOM 756 O O . ILE A 1 103 ? 0.210 -3.243 -5.680 1.00 85.75 103 ILE A O 1
ATOM 760 N N . ASP A 1 104 ? -1.121 -1.934 -6.952 1.00 83.25 104 ASP A N 1
ATOM 761 C CA . ASP A 1 104 ? -0.881 -2.576 -8.235 1.00 83.25 104 ASP A CA 1
ATOM 762 C C . ASP A 1 104 ? -0.489 -1.511 -9.247 1.00 83.25 104 ASP A C 1
ATOM 764 O O . ASP A 1 104 ? -1.266 -0.598 -9.535 1.00 83.25 104 ASP A O 1
ATOM 768 N N . CYS A 1 105 ? 0.731 -1.608 -9.745 1.00 79.88 105 CYS A N 1
ATOM 769 C CA . CYS A 1 105 ? 1.251 -0.732 -10.770 1.00 79.88 105 CYS A CA 1
ATOM 770 C C . CYS A 1 105 ? 1.404 -1.550 -12.046 1.00 79.88 105 CYS A C 1
ATOM 772 O O . CYS A 1 105 ? 2.086 -2.573 -12.055 1.00 79.88 105 CYS A O 1
ATOM 774 N N . SER A 1 106 ? 0.778 -1.073 -13.117 1.00 76.44 106 SER A N 1
ATOM 775 C CA . SER A 1 106 ? 0.811 -1.698 -14.437 1.00 76.44 106 SER A CA 1
ATOM 776 C C . SER A 1 106 ? 1.188 -0.672 -15.499 1.00 76.44 106 SER A C 1
ATOM 778 O O . SER A 1 106 ? 0.921 0.531 -15.378 1.00 76.44 106 SER A O 1
ATOM 780 N N . GLN A 1 107 ? 1.817 -1.144 -16.568 1.00 69.19 107 GLN A N 1
ATOM 781 C CA . GLN A 1 107 ? 2.050 -0.353 -17.770 1.00 69.19 107 GLN A CA 1
ATOM 782 C C . GLN A 1 107 ? 1.266 -0.914 -18.951 1.00 69.19 107 GLN A C 1
ATOM 784 O O . GLN A 1 107 ? 1.109 -2.121 -19.108 1.00 69.19 107 GLN A O 1
ATOM 789 N N . LEU A 1 108 ? 0.836 -0.013 -19.842 1.00 58.09 108 LEU A N 1
ATOM 790 C CA . LEU A 1 108 ? 0.066 -0.344 -21.050 1.00 58.09 108 LEU A CA 1
ATOM 791 C C . LEU A 1 108 ? 0.773 -1.332 -21.993 1.00 58.09 108 LEU A C 1
ATOM 793 O O . LEU A 1 108 ? 0.140 -1.854 -22.906 1.00 58.09 108 LEU A O 1
ATOM 797 N N . CYS A 1 109 ? 2.078 -1.538 -21.822 1.00 52.66 109 CYS A N 1
ATOM 798 C CA . CYS A 1 109 ? 2.905 -2.330 -22.719 1.00 52.66 109 CYS A CA 1
ATOM 799 C C . CYS A 1 109 ? 3.733 -3.422 -22.009 1.00 52.66 109 CYS A C 1
ATOM 801 O O . CYS A 1 109 ? 4.641 -3.991 -22.617 1.00 52.66 109 CYS A O 1
ATOM 803 N N . GLY A 1 110 ? 3.360 -3.767 -20.769 1.00 51.34 110 GLY A N 1
ATOM 804 C CA . GLY A 1 110 ? 3.946 -4.853 -19.981 1.00 51.34 110 GLY A CA 1
ATOM 805 C C . GLY A 1 110 ? 4.739 -4.361 -18.769 1.00 51.34 110 GLY A C 1
ATOM 806 O O . GLY A 1 110 ? 5.256 -3.250 -18.764 1.00 51.34 110 GLY A O 1
ATOM 807 N N . GLY A 1 111 ? 4.821 -5.212 -17.744 1.00 61.09 111 GLY A N 1
ATOM 808 C CA . GLY A 1 111 ? 5.351 -4.868 -16.425 1.00 61.09 111 GLY A CA 1
ATOM 809 C C . GLY A 1 111 ? 4.195 -4.658 -15.458 1.00 61.09 111 GLY A C 1
ATOM 810 O O . GLY A 1 111 ? 3.541 -3.621 -15.501 1.00 61.09 111 GLY A O 1
ATOM 811 N N . ASP A 1 112 ? 3.946 -5.668 -14.627 1.00 69.81 112 ASP A N 1
ATOM 812 C CA . ASP A 1 112 ? 2.968 -5.621 -13.544 1.00 69.81 112 ASP A CA 1
ATOM 813 C C . ASP A 1 112 ? 3.722 -5.906 -12.248 1.00 69.81 112 ASP A C 1
ATOM 815 O O . ASP A 1 112 ? 4.383 -6.945 -12.119 1.00 69.81 112 ASP A O 1
ATOM 819 N N . GLU A 1 113 ? 3.636 -4.995 -11.285 1.00 78.25 113 GLU A N 1
ATOM 820 C CA . GLU A 1 113 ? 4.098 -5.268 -9.933 1.00 78.25 113 GLU A CA 1
ATOM 821 C C . GLU A 1 113 ? 3.029 -4.919 -8.916 1.00 78.25 113 GLU A C 1
ATOM 823 O O . GLU A 1 113 ? 2.437 -3.841 -8.920 1.00 78.25 113 GLU A O 1
ATOM 828 N N . MET A 1 114 ? 2.852 -5.847 -7.981 1.00 83.62 114 MET A N 1
ATOM 829 C CA . MET A 1 114 ? 1.895 -5.726 -6.906 1.00 83.62 114 MET A CA 1
ATOM 830 C C . MET A 1 114 ? 2.579 -5.902 -5.555 1.00 83.62 114 MET A C 1
ATOM 832 O O . MET A 1 114 ? 3.331 -6.858 -5.335 1.00 83.62 114 MET A O 1
ATOM 836 N N . LYS A 1 115 ? 2.274 -5.010 -4.611 1.00 86.44 115 LYS A N 1
ATOM 837 C CA . LYS A 1 115 ? 2.648 -5.151 -3.197 1.00 86.44 115 LYS A CA 1
ATOM 838 C C . LYS A 1 115 ? 1.404 -5.147 -2.331 1.00 86.44 115 LYS A C 1
ATOM 840 O O . LYS A 1 115 ? 0.413 -4.494 -2.634 1.00 86.44 115 LYS A O 1
ATOM 845 N N . VAL A 1 116 ? 1.479 -5.867 -1.216 1.00 89.44 116 VAL A N 1
ATOM 846 C CA . VAL A 1 116 ? 0.376 -6.001 -0.264 1.00 89.44 116 VAL A CA 1
ATOM 847 C C . VAL A 1 116 ? 0.887 -5.784 1.159 1.00 89.44 116 VAL A C 1
ATOM 849 O O . VAL A 1 116 ? 2.002 -6.188 1.510 1.00 89.44 116 VAL A O 1
ATOM 852 N N . ARG A 1 117 ? 0.068 -5.127 1.980 1.00 89.69 117 ARG A N 1
ATOM 853 C CA . ARG A 1 117 ? 0.277 -4.881 3.407 1.00 89.69 117 ARG A CA 1
ATOM 854 C C . ARG A 1 117 ? -1.028 -5.121 4.152 1.00 89.69 117 ARG A C 1
ATOM 856 O O . ARG A 1 117 ? -2.092 -4.714 3.700 1.00 89.69 117 ARG A O 1
ATOM 863 N N . GLU A 1 118 ? -0.936 -5.756 5.308 1.00 91.56 118 GLU A N 1
ATOM 864 C CA . GLU A 1 118 ? -2.067 -5.859 6.228 1.00 91.56 118 GLU A CA 1
ATOM 865 C C . GLU A 1 118 ? -2.113 -4.606 7.101 1.00 91.56 118 GLU A C 1
ATOM 867 O O . GLU A 1 118 ? -1.079 -4.168 7.606 1.00 91.56 118 GLU A O 1
ATOM 872 N N . LEU A 1 119 ? -3.303 -4.040 7.279 1.00 91.25 119 LEU A N 1
ATOM 873 C CA . LEU A 1 119 ? -3.605 -3.007 8.259 1.00 91.25 119 LEU A CA 1
ATOM 874 C C . LEU A 1 119 ? -4.403 -3.642 9.398 1.00 91.25 119 LEU A C 1
ATOM 876 O O . LEU A 1 119 ? -5.486 -4.180 9.169 1.00 91.25 119 LEU A O 1
ATOM 880 N N . MET A 1 120 ? -3.885 -3.523 10.618 1.00 93.25 120 MET A N 1
ATOM 881 C CA . MET A 1 120 ? -4.613 -3.880 11.833 1.00 93.25 120 MET A CA 1
ATOM 882 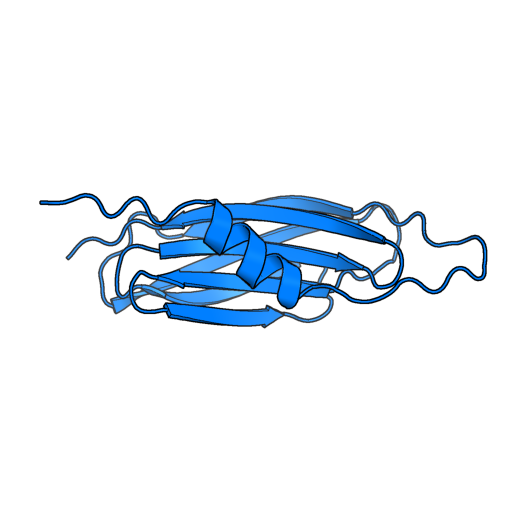C C . MET A 1 120 ? -5.326 -2.649 12.394 1.00 93.25 120 MET A C 1
ATOM 884 O O . MET A 1 120 ? -4.713 -1.583 12.504 1.00 93.25 120 MET A O 1
ATOM 888 N N . VAL A 1 121 ? -6.589 -2.801 12.787 1.00 91.62 121 VAL A N 1
ATOM 889 C CA . VAL A 1 121 ? -7.403 -1.746 13.389 1.00 91.62 121 VAL A CA 1
ATOM 890 C C . VAL A 1 121 ? -7.800 -2.120 14.812 1.00 91.62 121 VAL A C 1
ATOM 892 O O . VAL A 1 121 ? -8.389 -3.165 15.073 1.00 91.62 121 VAL A O 1
ATOM 895 N N . THR A 1 122 ? -7.468 -1.243 15.753 1.00 92.31 122 THR A N 1
ATOM 896 C CA . THR A 1 122 ? -7.837 -1.361 17.165 1.00 92.31 122 THR A CA 1
ATOM 897 C C . THR A 1 122 ? -9.016 -0.449 17.485 1.00 92.31 122 THR A C 1
ATOM 899 O O . THR A 1 122 ? -9.092 0.665 16.963 1.00 92.31 122 THR A O 1
ATOM 902 N N . GLU A 1 123 ? -9.902 -0.905 18.368 1.00 81.69 123 GLU A N 1
ATOM 903 C CA . GLU A 1 123 ? -11.007 -0.102 18.917 1.00 81.69 123 GLU A CA 1
ATOM 904 C C . GLU A 1 123 ? -10.530 1.018 19.854 1.00 81.69 123 GLU A C 1
ATOM 906 O O . GLU A 1 123 ? -9.533 0.807 20.588 1.00 81.69 123 GLU A O 1
#

Secondary structure (DSSP, 8-state):
-------HHHHHHHHHTT--------SS-----EEEEEEEEESSSEETT-EEEEEEEEEESSS---EEEEEEEETTEEEEEEE-S-SEEEEEEE--S-EEEEEEEE-TTS-EEEEEEEE-EE-

Foldseek 3Di:
DDPPCPDVVVVVVVVVVVPPQDADDDDDDPPWEKDFPDWDWPDAQAEQQDKIKIKTAMDTPDPDFWFKWKWKQDPVGIDIDTDGGDRIDMDIDGHHAKTKIKMWTADSNDYIDMDIDTHHYDD

Radius of gyration: 15.92 Å; Cα contacts (8 Å, |Δi|>4): 239; chains: 1; bounding box: 32×28×52 Å

Solvent-accessible surface area (backbone atoms only — not comparable to full-atom values): 7322 Å² total; per-residue (Å²): 135,82,82,76,75,80,50,70,69,56,60,50,54,62,51,58,70,74,66,79,66,77,64,77,94,75,76,99,74,66,82,54,60,68,41,81,74,41,81,48,67,40,58,65,68,29,44,55,73,33,74,28,40,36,40,39,33,45,48,61,83,46,102,64,72,41,43,34,34,39,36,43,37,38,92,92,47,74,48,78,48,81,44,74,64,53,62,53,54,73,50,73,49,67,37,75,58,51,30,41,40,35,40,42,33,36,36,74,58,53,57,77,52,73,52,76,47,81,40,49,51,41,131

Nearest PDB structures (foldseek):
  5gni-assembly1_A  TM=7.103E-01  e=4.754E-03  Homo sapiens
  4a2m-assembly1_B  TM=5.500E-01  e=3.285E-02  Bacteroides thetaiotaomicron VPI-5482
  6d1p-assembly1_A  TM=6.790E-01  e=1.258E-01  Bacteroides uniformis str. 3978 T3 ii
  5uv8-assembly1_A  TM=6.703E-01  e=1.478E-01  Homo sapiens
  5fmv-assembly2_B  TM=6.002E-01  e=4.815E-01  Homo sapiens

pLDDT: mean 71.77, std 20.41, range [28.31, 95.62]

Sequence (123 aa):
MRALRITAAVFSLALTLVFTSGCDELLNGCLAVFTIEEFNVSPNPATAGQSVLVTWELLNEESTFPHCNVAVITPGGTELIAIDRTDSGSVSFTATEDATVAIDCSQLCGGDEMKVRELMVTE

Mean predicted aligned error: 11.07 Å